Protein AF-A0A975NAV1-F1 (afdb_monomer_lite)

Sequence (144 aa):
MAALLKPILEAWLHRDETKAAKAAGSLTFWRSGMLKQLEAIANDTATAKTMTELRKNFEETQSSVNETMIRLNELRSKLAGSKVARQIDLILNDFHYGKSMIRSEIEMILEFGPNECDRARHVCNNIKTLNSELERLHRMVYEK

Structure (mmCIF, N/CA/C/O backbone):
data_AF-A0A975NAV1-F1
#
_entry.id   AF-A0A975NAV1-F1
#
loop_
_atom_site.group_PDB
_atom_site.id
_atom_site.type_symbol
_atom_site.label_atom_id
_atom_site.label_alt_id
_atom_site.label_comp_id
_atom_site.label_asym_id
_atom_site.label_entity_id
_atom_site.label_seq_id
_atom_site.pdbx_PDB_ins_code
_atom_site.Cartn_x
_atom_site.Cartn_y
_atom_site.Cartn_z
_atom_site.occupancy
_atom_site.B_iso_or_equiv
_atom_site.auth_seq_id
_atom_site.auth_comp_id
_atom_site.auth_asym_id
_atom_site.auth_atom_id
_atom_site.pdbx_PDB_model_num
ATOM 1 N N . MET A 1 1 ? -28.930 10.264 34.822 1.00 32.28 1 MET A N 1
ATOM 2 C CA . MET A 1 1 ? -27.452 10.176 34.729 1.00 32.28 1 MET A CA 1
ATOM 3 C C . MET A 1 1 ? -26.928 9.455 33.476 1.00 32.28 1 MET A C 1
ATOM 5 O O . MET A 1 1 ? -25.761 9.630 33.168 1.00 32.28 1 MET A O 1
ATOM 9 N N . ALA A 1 2 ? -27.741 8.728 32.693 1.00 36.59 2 ALA A N 1
ATOM 10 C CA . ALA A 1 2 ? -27.266 8.001 31.499 1.00 36.59 2 ALA A CA 1
ATOM 11 C C . ALA A 1 2 ? -27.190 8.823 30.184 1.00 36.59 2 ALA A C 1
ATOM 13 O O . ALA A 1 2 ? -26.528 8.403 29.241 1.00 36.59 2 ALA A O 1
ATOM 14 N N . ALA A 1 3 ? -27.834 9.995 30.104 1.00 35.16 3 ALA A N 1
ATOM 15 C CA . ALA A 1 3 ? -27.966 10.754 28.849 1.00 35.16 3 ALA A CA 1
ATOM 16 C C . ALA A 1 3 ? -26.732 11.600 28.465 1.00 35.16 3 ALA A C 1
ATOM 18 O O . ALA A 1 3 ? -26.533 11.883 27.290 1.00 35.16 3 ALA A O 1
ATOM 19 N N . LEU A 1 4 ? -25.882 11.969 29.430 1.00 31.17 4 LEU A N 1
ATOM 20 C CA . LEU A 1 4 ? -24.661 12.755 29.184 1.00 31.17 4 LEU A CA 1
ATOM 21 C C . LEU A 1 4 ? -23.430 11.885 28.897 1.00 31.17 4 LEU A C 1
ATOM 23 O O . LEU A 1 4 ? -22.487 12.351 28.269 1.00 31.17 4 LEU A O 1
ATOM 27 N N . LEU A 1 5 ? -23.438 10.613 29.312 1.00 29.31 5 LEU A N 1
ATOM 28 C CA . LEU A 1 5 ? -22.302 9.710 29.110 1.00 29.31 5 LEU A CA 1
ATOM 29 C C . LEU A 1 5 ? -22.196 9.212 27.666 1.00 29.31 5 LEU A C 1
ATOM 31 O O . LEU A 1 5 ? -21.091 9.025 27.172 1.00 29.31 5 LEU A O 1
ATOM 35 N N . LYS A 1 6 ? -23.329 8.999 26.987 1.00 35.69 6 LYS A N 1
ATOM 36 C CA . LYS A 1 6 ? -23.369 8.379 25.656 1.00 35.69 6 LYS A CA 1
ATOM 37 C C . LYS A 1 6 ? -22.738 9.253 24.558 1.00 35.69 6 LYS A C 1
ATOM 39 O O . LYS A 1 6 ? -21.882 8.731 23.855 1.00 35.69 6 LYS A O 1
ATOM 44 N N . PRO A 1 7 ? -23.023 10.568 24.466 1.00 35.75 7 PRO A N 1
ATOM 45 C CA . PRO A 1 7 ? -22.371 11.442 23.489 1.00 35.75 7 PRO A CA 1
ATOM 46 C C . PRO A 1 7 ? -20.888 11.659 23.801 1.00 35.75 7 PRO A C 1
ATOM 48 O O . PRO A 1 7 ? -20.088 11.802 22.887 1.00 35.75 7 PRO A O 1
ATOM 51 N N . ILE A 1 8 ? -20.503 11.653 25.084 1.00 32.88 8 ILE A N 1
ATOM 52 C CA . ILE A 1 8 ? -19.102 11.776 25.508 1.00 32.88 8 ILE A CA 1
ATOM 53 C C . ILE A 1 8 ? -18.326 10.499 25.156 1.00 32.88 8 ILE A C 1
ATOM 55 O O . ILE A 1 8 ? -17.228 10.604 24.624 1.00 32.88 8 ILE A O 1
ATOM 59 N N . LEU A 1 9 ? -18.905 9.312 25.373 1.00 35.41 9 LEU A N 1
ATOM 60 C CA . LEU A 1 9 ? -18.344 8.018 24.964 1.00 35.41 9 LEU A CA 1
ATOM 61 C C . LEU A 1 9 ? -18.304 7.851 23.441 1.00 35.41 9 LEU A C 1
ATOM 63 O O . LEU A 1 9 ? -17.290 7.401 22.926 1.00 35.41 9 LEU A O 1
ATOM 67 N N . GLU A 1 10 ? -19.349 8.246 22.711 1.00 39.81 10 GLU A N 1
ATOM 68 C CA . GLU A 1 10 ? -19.380 8.227 21.240 1.00 39.81 10 GLU A CA 1
ATOM 69 C C . GLU A 1 10 ? -18.382 9.232 20.640 1.00 39.81 10 GLU A C 1
ATOM 71 O O . GLU A 1 10 ? -17.664 8.899 19.699 1.00 39.81 10 GLU A O 1
ATOM 76 N N . ALA A 1 11 ? -18.240 10.421 21.235 1.00 36.66 11 ALA A N 1
ATOM 77 C CA . ALA A 1 11 ? -17.207 11.389 20.868 1.00 36.66 11 ALA A CA 1
ATOM 78 C C . ALA A 1 11 ? -15.786 10.920 21.228 1.00 36.66 11 ALA A C 1
ATOM 80 O O . ALA A 1 11 ? -14.829 11.377 20.606 1.00 36.66 11 ALA A O 1
ATOM 81 N N . TRP A 1 12 ? -15.631 10.020 22.207 1.00 35.38 12 TRP A N 1
ATOM 82 C CA . TRP A 1 12 ? -14.355 9.383 22.557 1.00 35.38 12 TRP A CA 1
ATOM 83 C C . TRP A 1 12 ? -14.025 8.205 21.626 1.00 35.38 12 TRP A C 1
ATOM 85 O O . TRP A 1 12 ? -12.887 8.085 21.182 1.00 35.38 12 TRP A O 1
ATOM 95 N N . LEU A 1 13 ? -15.028 7.400 21.257 1.00 41.91 13 LEU A N 1
ATOM 96 C CA . LEU A 1 13 ? -14.943 6.285 20.304 1.00 41.91 13 LEU A CA 1
ATOM 97 C C . LEU A 1 13 ? -14.596 6.754 18.883 1.00 41.91 13 LEU A C 1
ATOM 99 O O . LEU A 1 13 ? -13.755 6.149 18.229 1.00 41.91 13 LEU A O 1
ATOM 103 N N . HIS A 1 14 ? -15.163 7.872 18.428 1.00 46.69 14 HIS A N 1
ATOM 104 C CA . HIS A 1 14 ? -14.947 8.387 17.069 1.00 46.69 14 HIS A CA 1
ATOM 105 C C . HIS A 1 14 ? -13.785 9.385 16.937 1.00 46.69 14 HIS A C 1
ATOM 107 O O . HIS A 1 14 ? -13.447 9.808 15.827 1.00 46.69 14 HIS A O 1
ATOM 113 N N . ARG A 1 15 ? -13.129 9.759 18.047 1.00 42.41 15 ARG A N 1
ATOM 114 C CA . ARG A 1 15 ? -12.114 10.829 18.046 1.00 42.41 15 ARG A CA 1
ATOM 115 C C . ARG A 1 15 ? -10.823 10.469 17.310 1.00 42.41 15 ARG A C 1
ATOM 117 O O . ARG A 1 15 ? -10.155 11.371 16.807 1.00 42.41 15 ARG A O 1
ATOM 124 N N . ASP A 1 16 ? -10.489 9.180 17.240 1.00 53.81 16 ASP A N 1
ATOM 125 C CA . ASP A 1 16 ? -9.243 8.685 16.636 1.00 53.81 16 ASP A CA 1
ATOM 126 C C . ASP A 1 16 ? -9.470 7.785 15.410 1.00 53.81 16 ASP A C 1
ATOM 128 O O . ASP A 1 16 ? -8.551 7.596 14.618 1.00 53.81 16 ASP A O 1
ATOM 132 N N . GLU A 1 17 ? -10.693 7.311 15.167 1.00 47.06 17 GLU A N 1
ATOM 133 C CA . GLU A 1 17 ? -11.029 6.510 13.981 1.00 47.06 17 GLU A CA 1
ATOM 134 C C . GLU A 1 17 ? -10.933 7.341 12.695 1.00 47.06 17 GLU A C 1
ATOM 136 O O . GLU A 1 17 ? -10.354 6.904 11.704 1.00 47.06 17 GLU A O 1
ATOM 141 N N . THR A 1 18 ? -11.390 8.597 12.739 1.00 53.12 18 THR A N 1
ATOM 142 C CA . THR A 1 18 ? -11.233 9.552 11.628 1.00 53.12 18 THR A CA 1
ATOM 143 C C . THR A 1 18 ? -9.751 9.809 11.316 1.00 53.12 18 THR A C 1
ATOM 145 O O . THR A 1 18 ? -9.354 9.955 10.160 1.00 53.12 18 THR A O 1
ATOM 148 N N . LYS A 1 19 ? -8.895 9.863 12.345 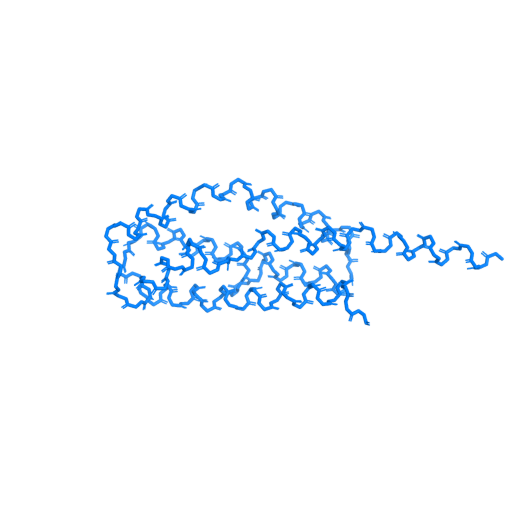1.00 53.81 19 LYS A N 1
ATOM 149 C CA . LYS A 1 19 ? -7.444 9.991 12.152 1.00 53.81 19 LYS A CA 1
ATOM 150 C C . LYS A 1 19 ? -6.832 8.697 11.630 1.00 53.81 19 LYS A C 1
ATOM 152 O O . LYS A 1 19 ? -5.970 8.777 10.763 1.00 53.81 19 LYS A O 1
ATOM 157 N N . ALA A 1 20 ? -7.295 7.539 12.100 1.00 45.81 20 ALA A N 1
ATOM 158 C CA . ALA A 1 20 ? -6.887 6.234 11.594 1.00 45.81 20 ALA A CA 1
ATOM 159 C C . ALA A 1 20 ? -7.216 6.090 10.109 1.00 45.81 20 ALA A C 1
ATOM 161 O O . ALA A 1 20 ? -6.355 5.685 9.344 1.00 45.81 20 ALA A O 1
ATOM 162 N N . ALA A 1 21 ? -8.406 6.506 9.676 1.00 52.59 21 ALA A N 1
ATOM 163 C CA . ALA A 1 21 ? -8.790 6.459 8.273 1.00 52.59 21 ALA A CA 1
ATOM 164 C C . ALA A 1 21 ? -8.012 7.471 7.409 1.00 52.59 21 ALA A C 1
ATOM 166 O O . ALA A 1 21 ? -7.571 7.117 6.319 1.00 52.59 21 ALA A O 1
ATOM 167 N N . LYS A 1 22 ? -7.743 8.692 7.903 1.00 57.22 22 LYS A N 1
ATOM 168 C CA . LYS A 1 22 ? -6.849 9.646 7.210 1.00 57.22 22 LYS A CA 1
ATOM 169 C C . LYS A 1 22 ? -5.405 9.137 7.105 1.00 57.22 22 LYS A C 1
ATOM 171 O O . LYS A 1 22 ? -4.792 9.290 6.056 1.00 57.22 22 LYS A O 1
ATOM 176 N N . ALA A 1 23 ? -4.873 8.529 8.166 1.00 53.03 23 ALA A N 1
ATOM 177 C CA . ALA A 1 23 ? -3.539 7.926 8.174 1.00 53.03 23 ALA A CA 1
ATOM 178 C C . ALA A 1 23 ? -3.480 6.667 7.294 1.00 53.03 23 ALA A C 1
ATOM 180 O O . ALA A 1 23 ? -2.517 6.439 6.578 1.00 53.03 23 ALA A O 1
ATOM 181 N N . ALA A 1 24 ? -4.535 5.863 7.265 1.00 48.97 24 ALA A N 1
ATOM 182 C CA . ALA A 1 24 ? -4.640 4.744 6.341 1.00 48.97 24 ALA A CA 1
ATOM 183 C C . ALA A 1 24 ? -4.706 5.240 4.882 1.00 48.97 24 ALA A C 1
ATOM 185 O O . ALA A 1 24 ? -4.048 4.679 4.011 1.00 48.97 24 ALA A O 1
ATOM 186 N N . GLY A 1 25 ? -5.388 6.360 4.621 1.00 50.22 25 GLY A N 1
ATOM 187 C CA . GLY A 1 25 ? -5.387 7.039 3.322 1.00 50.22 25 GLY A CA 1
ATOM 188 C C . GLY A 1 25 ? -4.010 7.546 2.860 1.00 50.22 25 GLY A C 1
ATOM 189 O O . GLY A 1 25 ? -3.777 7.680 1.662 1.00 50.22 25 GLY A O 1
ATOM 190 N N . SER A 1 26 ? -3.056 7.790 3.768 1.00 56.25 26 SER A N 1
ATOM 191 C CA . SER A 1 26 ? -1.664 8.067 3.376 1.00 56.25 26 SER A CA 1
ATOM 192 C C . SER A 1 26 ? -0.852 6.800 3.082 1.00 56.25 26 SER A C 1
ATOM 194 O O . SER A 1 26 ? 0.244 6.896 2.532 1.00 56.25 26 SER A O 1
ATOM 196 N N . LEU A 1 27 ? -1.384 5.608 3.381 1.00 55.78 27 LEU A N 1
ATOM 197 C CA . LEU A 1 27 ? -0.813 4.332 2.942 1.00 55.78 27 LEU A CA 1
ATOM 198 C C . LEU A 1 27 ? -1.279 3.905 1.548 1.00 55.78 27 LEU A C 1
ATOM 200 O O . LEU A 1 27 ? -0.683 2.977 0.991 1.00 55.78 27 LEU A O 1
ATOM 204 N N . THR A 1 28 ? -2.300 4.544 0.978 1.00 57.81 28 THR A N 1
ATOM 205 C CA . THR A 1 28 ? -2.816 4.196 -0.348 1.00 57.81 28 THR A CA 1
ATOM 206 C C . THR A 1 28 ? -1.719 4.375 -1.393 1.00 57.81 28 THR A C 1
ATOM 208 O O . THR A 1 28 ? -1.063 5.417 -1.467 1.00 57.81 28 THR A O 1
ATOM 211 N N . PHE A 1 29 ? -1.499 3.353 -2.218 1.00 53.03 29 PHE A N 1
ATOM 212 C CA . PHE A 1 29 ? -0.667 3.517 -3.405 1.00 53.03 29 PHE A CA 1
ATOM 213 C C . PHE A 1 29 ? -1.552 4.138 -4.484 1.00 53.03 29 PHE A C 1
ATOM 215 O O . PHE A 1 29 ? -2.374 3.459 -5.104 1.00 53.03 29 PHE A O 1
ATOM 222 N N . TRP A 1 30 ? -1.438 5.455 -4.649 1.00 50.34 30 TRP A N 1
ATOM 223 C CA . TRP A 1 30 ? -2.151 6.183 -5.691 1.00 50.34 30 TRP A CA 1
ATOM 224 C C . TRP A 1 30 ? -1.715 5.697 -7.078 1.00 50.34 30 TRP A C 1
ATOM 226 O O . TRP A 1 30 ? -0.587 5.252 -7.282 1.00 50.34 30 TRP A O 1
ATOM 236 N N . ARG A 1 31 ? -2.612 5.831 -8.061 1.00 43.28 31 ARG A N 1
ATOM 237 C CA . ARG A 1 31 ? -2.360 5.520 -9.482 1.00 43.28 31 ARG A CA 1
ATOM 238 C C . ARG A 1 31 ? -1.212 6.336 -10.109 1.00 43.28 31 ARG A C 1
ATOM 240 O O . ARG A 1 31 ? -0.842 6.088 -11.252 1.00 43.28 31 ARG A O 1
ATOM 247 N N . SER A 1 32 ? -0.661 7.313 -9.388 1.00 48.31 32 SER A N 1
ATOM 248 C CA . SER A 1 32 ? 0.492 8.126 -9.774 1.00 48.31 32 SER A CA 1
ATOM 249 C C . SER A 1 32 ? 1.768 7.681 -9.047 1.00 48.31 32 SER A C 1
ATOM 251 O O . SER A 1 32 ? 1.747 7.284 -7.884 1.00 48.31 32 SER A O 1
ATOM 253 N N . GLY A 1 33 ? 2.908 7.755 -9.739 1.00 70.44 33 GLY A N 1
ATOM 254 C CA . GLY A 1 33 ? 4.204 7.340 -9.197 1.00 70.44 33 GLY A CA 1
ATOM 255 C C . GLY A 1 33 ? 4.372 5.821 -9.237 1.00 70.44 33 GLY A C 1
ATOM 256 O O . GLY A 1 33 ? 4.209 5.226 -10.301 1.00 70.44 33 GLY A O 1
ATOM 257 N N . MET A 1 34 ? 4.673 5.204 -8.088 1.00 79.88 34 MET A N 1
ATOM 258 C CA . MET A 1 34 ? 5.186 3.826 -7.992 1.00 79.88 34 MET A CA 1
ATOM 259 C C . MET A 1 34 ? 4.316 2.768 -8.674 1.00 79.88 34 MET A C 1
ATOM 261 O O . MET A 1 34 ? 4.862 1.905 -9.354 1.00 79.88 34 MET A O 1
ATOM 265 N N . LEU A 1 35 ? 2.982 2.831 -8.545 1.00 83.00 35 LEU A N 1
ATOM 266 C CA . LEU A 1 35 ? 2.098 1.839 -9.174 1.00 83.00 35 LEU A CA 1
ATOM 267 C C . LEU A 1 35 ? 2.250 1.840 -10.700 1.00 83.00 35 LEU A C 1
ATOM 269 O O . LEU A 1 35 ? 2.336 0.778 -11.300 1.00 83.00 35 LEU A O 1
ATOM 273 N N . LYS A 1 36 ? 2.386 3.018 -11.321 1.00 84.94 36 LYS A N 1
ATOM 274 C CA . LYS A 1 36 ? 2.616 3.133 -12.766 1.00 84.94 36 LYS A CA 1
ATOM 275 C C . LYS A 1 36 ? 3.948 2.500 -13.176 1.00 84.94 36 LYS A C 1
ATOM 277 O O . LYS A 1 36 ? 4.021 1.846 -14.213 1.00 84.94 36 LYS A O 1
ATOM 282 N N . GLN A 1 37 ? 5.009 2.704 -12.390 1.00 90.19 37 GLN A N 1
ATOM 283 C CA . GLN A 1 37 ? 6.299 2.079 -12.687 1.00 90.19 37 GLN A CA 1
ATOM 284 C C . GLN A 1 37 ? 6.249 0.557 -12.500 1.00 90.19 37 GLN A C 1
ATOM 286 O O . GLN A 1 37 ? 6.765 -0.168 -13.345 1.00 90.19 37 GLN A O 1
ATOM 291 N N . LEU A 1 38 ? 5.570 0.069 -11.460 1.00 89.88 38 LEU A N 1
ATOM 292 C CA . LEU A 1 38 ? 5.357 -1.362 -11.227 1.00 89.88 38 LEU A CA 1
ATOM 293 C C . LEU A 1 38 ? 4.508 -2.004 -12.331 1.00 89.88 38 LEU A C 1
ATOM 295 O O . LEU A 1 38 ? 4.831 -3.094 -12.785 1.00 89.88 38 LEU A O 1
ATOM 299 N N . GLU A 1 39 ? 3.475 -1.321 -12.828 1.00 91.12 39 GLU A N 1
ATOM 300 C CA . GLU A 1 39 ? 2.689 -1.772 -13.982 1.00 91.12 39 GLU A CA 1
ATOM 301 C C . GLU A 1 39 ? 3.538 -1.833 -15.258 1.00 91.12 39 GLU A C 1
ATOM 303 O O . GLU A 1 39 ? 3.395 -2.769 -16.039 1.00 91.12 39 GLU A O 1
ATOM 308 N N . ALA A 1 40 ? 4.452 -0.882 -15.474 1.00 92.69 40 ALA A N 1
ATOM 309 C CA . ALA A 1 40 ? 5.369 -0.936 -16.612 1.00 92.69 40 ALA A CA 1
ATOM 310 C C . ALA A 1 40 ? 6.320 -2.145 -16.528 1.00 92.69 40 ALA A C 1
ATOM 312 O O . ALA A 1 40 ? 6.529 -2.815 -17.538 1.00 92.69 40 ALA A O 1
ATOM 313 N N . ILE A 1 41 ? 6.837 -2.460 -15.333 1.00 94.00 41 ILE A N 1
ATOM 314 C CA . ILE A 1 41 ? 7.657 -3.660 -15.082 1.00 94.00 41 ILE A CA 1
ATOM 315 C C . ILE A 1 41 ? 6.823 -4.929 -15.290 1.00 94.00 41 ILE A C 1
ATOM 317 O O . ILE A 1 41 ? 7.228 -5.816 -16.026 1.00 94.00 41 ILE A O 1
ATOM 321 N N . ALA A 1 42 ? 5.613 -4.996 -14.733 1.00 94.88 42 ALA A N 1
ATOM 322 C CA . ALA A 1 42 ? 4.727 -6.155 -14.860 1.00 94.88 42 ALA A CA 1
ATOM 323 C C . ALA A 1 42 ? 4.315 -6.475 -16.311 1.00 94.88 42 ALA A C 1
ATOM 325 O O . ALA A 1 42 ? 3.928 -7.609 -16.610 1.00 94.88 42 ALA A O 1
ATOM 326 N N . ASN A 1 43 ? 4.364 -5.474 -17.192 1.00 94.81 43 ASN A N 1
ATOM 327 C CA . ASN A 1 43 ? 4.035 -5.584 -18.612 1.00 94.81 43 ASN A CA 1
ATOM 328 C C . ASN A 1 43 ? 5.275 -5.698 -19.515 1.00 94.81 43 ASN A C 1
ATOM 330 O O . ASN A 1 43 ? 5.119 -5.596 -20.727 1.00 94.81 43 ASN A O 1
ATOM 334 N N . ASP A 1 44 ? 6.478 -5.857 -18.952 1.00 94.94 44 ASP A N 1
ATOM 335 C CA . ASP A 1 44 ? 7.743 -5.925 -19.704 1.00 94.94 44 ASP A CA 1
ATOM 336 C C . ASP A 1 44 ? 7.978 -4.704 -20.623 1.00 94.94 44 ASP A C 1
ATOM 338 O O . ASP A 1 44 ? 8.533 -4.770 -21.715 1.00 94.94 44 ASP A O 1
ATOM 342 N N . THR A 1 45 ? 7.508 -3.535 -20.179 1.00 94.88 45 THR A N 1
ATOM 343 C CA . THR A 1 45 ? 7.667 -2.243 -20.879 1.00 94.88 45 THR A CA 1
ATOM 344 C C . THR A 1 45 ? 8.515 -1.259 -20.072 1.00 94.88 45 THR A C 1
ATOM 346 O O . THR A 1 45 ? 8.559 -0.058 -20.357 1.00 94.88 45 THR A O 1
ATOM 349 N N . ALA A 1 46 ? 9.179 -1.751 -19.024 1.00 92.19 46 ALA A N 1
ATOM 350 C CA . ALA A 1 46 ? 10.024 -0.941 -18.169 1.00 92.19 46 ALA A CA 1
ATOM 351 C C . ALA A 1 46 ? 11.280 -0.473 -18.909 1.00 92.19 46 ALA A C 1
ATOM 353 O O . ALA A 1 46 ? 11.962 -1.222 -19.598 1.00 92.19 46 ALA A O 1
ATOM 354 N N . THR A 1 47 ? 11.612 0.797 -18.713 1.00 93.75 47 THR A N 1
ATOM 355 C CA . THR A 1 47 ? 12.855 1.400 -19.201 1.00 93.75 47 THR A CA 1
ATOM 356 C C . THR A 1 47 ? 13.803 1.632 -18.027 1.00 93.75 47 THR A C 1
ATOM 358 O O . THR A 1 47 ? 13.388 1.601 -16.867 1.00 93.75 47 THR A O 1
ATOM 361 N N . ALA A 1 48 ? 15.067 1.969 -18.299 1.00 92.69 48 ALA A N 1
ATOM 362 C CA . ALA A 1 48 ? 15.988 2.414 -17.248 1.00 92.69 48 ALA A CA 1
ATOM 363 C C . ALA A 1 48 ? 15.399 3.576 -16.421 1.00 92.69 48 ALA A C 1
ATOM 365 O O . ALA A 1 48 ? 15.479 3.580 -15.194 1.00 92.69 48 ALA A O 1
ATOM 366 N N . LYS A 1 49 ? 14.703 4.509 -17.088 1.00 93.00 49 LYS A N 1
ATOM 367 C CA . LYS A 1 49 ? 13.992 5.614 -16.436 1.00 93.00 49 LYS A CA 1
ATOM 368 C C . LYS A 1 49 ? 12.888 5.119 -15.497 1.00 93.00 49 LYS A C 1
ATOM 370 O O . LYS A 1 49 ? 12.741 5.675 -14.414 1.00 93.00 49 LYS A O 1
ATOM 375 N N . THR A 1 50 ? 12.155 4.068 -15.871 1.00 92.31 50 THR A N 1
ATOM 376 C CA . THR A 1 50 ? 11.138 3.442 -15.009 1.00 92.31 50 THR A CA 1
ATOM 377 C C . THR A 1 50 ? 11.747 3.001 -13.679 1.00 92.31 50 THR A C 1
ATOM 379 O O . THR A 1 50 ? 11.197 3.311 -12.626 1.00 92.31 50 THR A O 1
ATOM 382 N N . MET A 1 51 ? 12.907 2.342 -13.709 1.00 93.75 51 MET A N 1
ATOM 383 C CA . MET A 1 51 ? 13.584 1.887 -12.490 1.00 93.75 51 MET A CA 1
ATOM 384 C C . MET A 1 51 ? 14.114 3.052 -11.650 1.00 93.75 51 MET A C 1
ATOM 386 O O . MET A 1 51 ? 13.958 3.047 -10.430 1.00 93.75 51 MET A O 1
ATOM 390 N N . THR A 1 52 ? 14.690 4.077 -12.286 1.00 93.88 52 THR A N 1
ATOM 391 C CA . THR A 1 52 ? 15.146 5.288 -11.587 1.00 93.88 52 THR A CA 1
ATOM 392 C C . THR A 1 52 ? 13.992 6.007 -10.888 1.00 93.88 52 THR A C 1
ATOM 394 O O . THR A 1 52 ? 14.120 6.394 -9.729 1.00 93.88 52 THR A O 1
ATOM 397 N N . GLU A 1 53 ? 12.853 6.169 -11.563 1.00 90.12 53 GLU A N 1
ATOM 398 C CA . GLU A 1 53 ? 11.668 6.801 -10.979 1.00 90.12 53 GLU A CA 1
ATOM 399 C C . GLU A 1 53 ? 11.052 5.955 -9.863 1.00 90.12 53 GLU A C 1
ATOM 401 O O . GLU A 1 53 ? 10.657 6.511 -8.838 1.00 90.12 53 GLU A O 1
ATOM 406 N N . LEU A 1 54 ? 10.990 4.627 -10.028 1.00 90.25 54 LEU A N 1
ATOM 407 C CA . LEU A 1 54 ? 10.503 3.726 -8.984 1.00 90.25 54 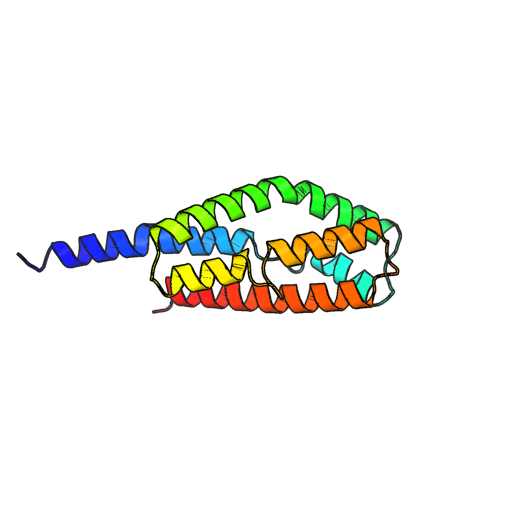LEU A CA 1
ATOM 408 C C . LEU A 1 54 ? 11.365 3.840 -7.725 1.00 90.25 54 LEU A C 1
ATOM 410 O O . LEU A 1 54 ? 10.821 4.029 -6.640 1.00 90.25 54 LEU A O 1
ATOM 414 N N . ARG A 1 55 ? 12.696 3.791 -7.879 1.00 93.75 55 ARG A N 1
ATOM 415 C CA . ARG A 1 55 ? 13.654 3.931 -6.775 1.00 93.75 55 ARG A CA 1
ATOM 416 C C . ARG A 1 55 ? 13.479 5.262 -6.058 1.00 93.75 55 ARG A C 1
ATOM 418 O O . ARG A 1 55 ? 13.266 5.282 -4.851 1.00 93.75 55 ARG A O 1
ATOM 425 N N . LYS A 1 56 ? 13.482 6.356 -6.821 1.00 89.69 56 LYS A N 1
ATOM 426 C CA . LYS A 1 56 ? 13.290 7.706 -6.290 1.00 89.69 56 LYS A CA 1
ATOM 427 C C . LYS A 1 56 ? 11.995 7.808 -5.482 1.00 89.69 56 LYS A C 1
ATOM 429 O O . LYS A 1 56 ? 12.026 8.218 -4.329 1.00 89.69 56 LYS A O 1
ATOM 434 N N . ASN A 1 57 ? 10.867 7.382 -6.051 1.00 82.75 57 ASN A N 1
ATOM 435 C CA . ASN A 1 57 ? 9.573 7.447 -5.370 1.00 82.75 57 ASN A CA 1
ATOM 436 C C . ASN A 1 57 ? 9.528 6.551 -4.118 1.00 82.75 57 ASN A C 1
ATOM 438 O O . ASN A 1 57 ? 8.901 6.906 -3.118 1.00 82.75 57 ASN A O 1
ATOM 442 N N . PHE A 1 58 ? 10.172 5.384 -4.160 1.00 87.75 58 PHE A N 1
ATOM 443 C CA . PHE A 1 58 ? 10.240 4.466 -3.025 1.00 87.75 58 PHE A CA 1
ATOM 444 C C . PHE A 1 58 ? 11.019 5.065 -1.847 1.00 87.75 58 PHE A C 1
ATOM 446 O O . PHE A 1 58 ? 10.542 4.999 -0.709 1.00 87.75 58 PHE A O 1
ATOM 453 N N . GLU A 1 59 ? 12.165 5.685 -2.135 1.00 87.62 59 GLU A N 1
ATOM 454 C CA . GLU A 1 59 ? 13.041 6.348 -1.165 1.00 87.62 59 GLU A CA 1
ATOM 455 C C . GLU A 1 59 ? 12.398 7.629 -0.607 1.00 87.62 59 GLU A C 1
ATOM 457 O O . GLU A 1 59 ? 12.294 7.787 0.610 1.00 87.62 59 GLU A O 1
ATOM 462 N N . GLU A 1 60 ? 11.867 8.503 -1.471 1.00 84.19 60 GLU A N 1
ATOM 463 C CA . GLU A 1 60 ? 11.218 9.764 -1.069 1.00 84.19 60 GLU A CA 1
ATOM 464 C C . GLU A 1 60 ? 9.995 9.540 -0.166 1.00 84.19 60 GLU A C 1
ATOM 466 O O . GLU A 1 60 ? 9.696 10.356 0.707 1.00 84.19 60 GLU A O 1
ATOM 471 N N . THR A 1 61 ? 9.289 8.419 -0.339 1.00 76.50 61 THR A N 1
ATOM 472 C CA . THR A 1 61 ? 8.110 8.082 0.476 1.00 76.50 61 THR A CA 1
ATOM 473 C C . THR A 1 61 ? 8.434 7.248 1.715 1.00 76.50 61 THR A C 1
ATOM 475 O O . THR A 1 61 ? 7.544 7.015 2.533 1.00 76.50 61 THR A O 1
ATOM 478 N N . GLN A 1 62 ? 9.679 6.798 1.903 1.00 80.94 62 GLN A N 1
ATOM 479 C CA . GLN A 1 62 ? 10.039 5.890 2.997 1.00 80.94 62 GLN A CA 1
ATOM 480 C C . GLN A 1 62 ? 9.734 6.496 4.374 1.00 80.94 62 GLN A C 1
ATOM 482 O O . GLN A 1 62 ? 9.067 5.859 5.188 1.00 80.94 62 GLN A O 1
ATOM 487 N N . SER A 1 63 ? 10.184 7.730 4.631 1.00 76.38 63 SER A N 1
ATOM 488 C CA . SER A 1 63 ? 10.017 8.376 5.943 1.00 76.38 63 SER A CA 1
ATOM 489 C C . SER A 1 63 ? 8.542 8.587 6.287 1.00 76.38 63 SER A C 1
ATOM 491 O O . SER A 1 63 ? 8.087 8.204 7.363 1.00 76.38 63 SER A O 1
ATOM 493 N N . SER A 1 64 ? 7.764 9.131 5.348 1.00 71.00 64 SER A N 1
ATOM 494 C CA . SER A 1 64 ? 6.342 9.416 5.564 1.00 71.00 64 SER A CA 1
ATOM 495 C C . SER A 1 64 ? 5.505 8.143 5.720 1.00 71.00 64 SER A C 1
ATOM 497 O O . SER A 1 64 ? 4.585 8.102 6.544 1.00 71.00 64 SER A O 1
ATOM 499 N N . VAL A 1 65 ? 5.836 7.075 4.985 1.00 75.12 65 VAL A N 1
ATOM 500 C CA . VAL A 1 65 ? 5.190 5.767 5.150 1.00 75.12 65 VAL A CA 1
ATOM 501 C C . VAL A 1 65 ? 5.543 5.153 6.503 1.00 75.12 65 VAL A C 1
ATOM 503 O O . VAL A 1 65 ? 4.636 4.686 7.189 1.00 75.12 65 VAL A O 1
ATOM 506 N N . ASN A 1 66 ? 6.807 5.208 6.929 1.00 78.62 66 ASN A N 1
ATOM 507 C CA . ASN A 1 66 ? 7.229 4.701 8.238 1.00 78.62 66 ASN A CA 1
ATOM 508 C C . ASN A 1 66 ? 6.493 5.414 9.382 1.00 78.62 66 ASN A C 1
ATOM 510 O O . ASN A 1 66 ? 5.919 4.756 10.248 1.00 78.62 66 ASN A O 1
ATOM 514 N N . GLU A 1 67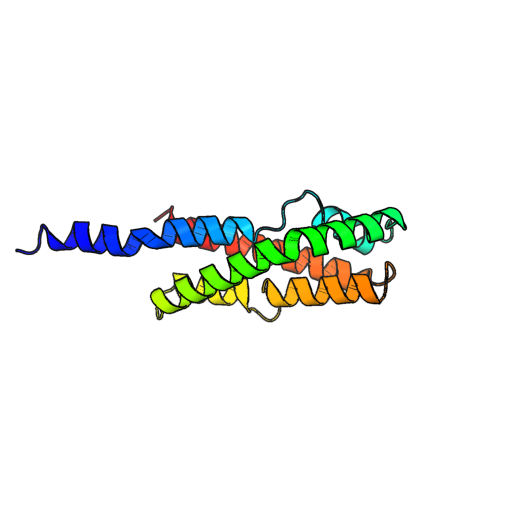 ? 6.435 6.749 9.357 1.00 73.94 67 GLU A N 1
ATOM 515 C CA . GLU A 1 67 ? 5.673 7.528 10.341 1.00 73.94 67 GLU A CA 1
ATOM 516 C C . GLU A 1 67 ? 4.191 7.139 10.359 1.00 73.94 67 GLU A C 1
ATOM 518 O O . GLU A 1 67 ? 3.584 6.998 11.423 1.00 73.94 67 GLU A O 1
ATOM 523 N N . THR A 1 68 ? 3.601 6.936 9.180 1.00 72.38 68 THR A N 1
ATOM 524 C 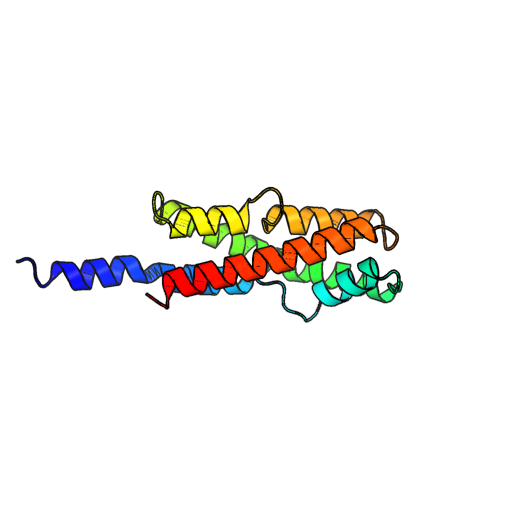CA . THR A 1 68 ? 2.206 6.508 9.057 1.00 72.38 68 THR A CA 1
ATOM 525 C C . THR A 1 68 ? 1.991 5.117 9.660 1.00 72.38 68 THR A C 1
ATOM 527 O O . THR A 1 68 ? 1.035 4.916 10.411 1.00 72.38 68 THR A O 1
ATOM 530 N N . MET A 1 69 ? 2.885 4.163 9.381 1.00 77.12 69 MET A N 1
ATOM 531 C CA . MET A 1 69 ? 2.829 2.807 9.937 1.00 77.12 69 MET A CA 1
ATOM 532 C C . MET A 1 69 ? 2.968 2.811 11.465 1.00 77.12 69 MET A C 1
ATOM 534 O O . MET A 1 69 ? 2.234 2.091 12.141 1.00 77.12 69 MET A O 1
ATOM 538 N N . ILE A 1 70 ? 3.845 3.653 12.025 1.00 81.25 70 ILE A N 1
ATOM 539 C CA . ILE A 1 70 ? 3.984 3.834 13.480 1.00 81.25 70 ILE A CA 1
ATOM 540 C C . ILE A 1 70 ? 2.668 4.342 14.079 1.00 81.25 70 ILE A C 1
ATOM 542 O O . ILE A 1 70 ? 2.120 3.712 14.983 1.00 81.25 70 ILE A O 1
ATOM 546 N N . ARG A 1 71 ? 2.100 5.423 13.529 1.00 75.56 71 ARG A N 1
ATOM 547 C CA . ARG A 1 71 ? 0.834 5.999 14.021 1.00 75.56 71 ARG A CA 1
ATOM 548 C C . ARG A 1 71 ? -0.328 5.009 13.940 1.00 75.56 71 ARG A C 1
ATOM 550 O O . ARG A 1 71 ? -1.148 4.946 14.854 1.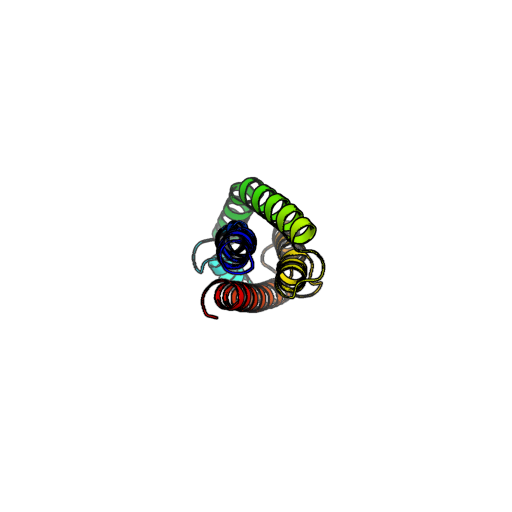00 75.56 71 ARG A O 1
ATOM 557 N N . LEU A 1 72 ? -0.415 4.222 12.868 1.00 75.00 72 LEU A N 1
ATOM 558 C CA . LEU A 1 72 ? -1.446 3.191 12.738 1.00 75.00 72 LEU A CA 1
ATOM 559 C C . LEU A 1 72 ? -1.248 2.048 13.735 1.00 75.00 72 LEU A C 1
ATOM 561 O O . LEU A 1 72 ? -2.235 1.578 14.292 1.00 75.00 72 LEU A O 1
ATOM 565 N N . ASN A 1 73 ? -0.011 1.648 14.035 1.00 79.44 73 ASN A N 1
ATOM 566 C CA . ASN A 1 73 ? 0.272 0.675 15.093 1.00 79.44 73 ASN A CA 1
ATOM 567 C C . ASN A 1 73 ? -0.120 1.194 16.488 1.00 79.44 73 ASN A C 1
ATOM 569 O O . ASN A 1 73 ? -0.692 0.452 17.295 1.00 79.44 73 ASN A O 1
ATOM 573 N N . GLU A 1 74 ? 0.129 2.471 16.778 1.00 80.25 74 GLU A N 1
ATOM 574 C CA . GLU A 1 74 ? -0.322 3.109 18.021 1.00 80.25 74 GLU A CA 1
ATOM 575 C C . GLU A 1 74 ? -1.853 3.114 18.119 1.00 80.25 74 GLU A C 1
ATOM 577 O O . GLU A 1 74 ? -2.419 2.722 19.142 1.00 80.25 74 GLU A O 1
ATOM 582 N N . LEU A 1 75 ? -2.539 3.504 17.040 1.00 76.69 75 LEU A N 1
ATOM 583 C CA . LEU A 1 75 ? -4.002 3.498 16.961 1.00 76.69 75 LEU A CA 1
ATOM 584 C C . LEU A 1 75 ? -4.573 2.082 17.086 1.00 76.69 75 LEU A C 1
ATOM 586 O O . LEU A 1 75 ? -5.511 1.873 17.852 1.00 76.69 75 LEU A O 1
ATOM 590 N N . ARG A 1 76 ? -3.970 1.093 16.415 1.00 83.25 76 ARG A N 1
ATOM 591 C CA . ARG A 1 76 ? -4.312 -0.333 16.547 1.00 83.25 76 ARG A CA 1
ATOM 592 C C . ARG A 1 76 ? -4.277 -0.768 18.008 1.00 83.25 76 ARG A C 1
ATOM 594 O O . ARG A 1 76 ? -5.199 -1.432 18.473 1.00 83.25 76 ARG A O 1
ATOM 601 N N . SER A 1 77 ? -3.225 -0.378 18.726 1.00 80.94 77 SER A N 1
ATOM 602 C CA . SER A 1 77 ? -3.015 -0.744 20.129 1.00 80.94 77 SER A CA 1
ATOM 603 C C . SER A 1 77 ? -4.053 -0.097 21.048 1.00 80.94 77 SER A C 1
ATOM 605 O O . SER A 1 77 ? -4.587 -0.759 21.933 1.00 80.94 77 SER A O 1
ATOM 607 N N . LYS A 1 78 ? -4.413 1.167 20.795 1.00 80.44 78 LYS A N 1
ATOM 608 C CA . LYS A 1 78 ? -5.494 1.859 21.519 1.00 80.44 78 LYS A CA 1
ATOM 609 C C . LYS A 1 78 ? -6.875 1.253 21.253 1.00 80.44 78 LYS A C 1
ATOM 611 O O . LYS A 1 78 ? -7.723 1.256 22.136 1.00 80.44 78 LYS A O 1
ATOM 616 N N . LEU A 1 79 ? -7.095 0.736 20.045 1.00 79.31 79 LEU A N 1
ATOM 617 C CA . LEU A 1 79 ? -8.364 0.159 19.594 1.00 79.31 79 LEU A CA 1
ATOM 618 C C . LEU A 1 79 ? -8.438 -1.368 19.787 1.00 79.31 79 LEU A C 1
ATOM 620 O O . LEU A 1 79 ? -9.300 -2.018 19.181 1.00 79.31 79 LEU A O 1
ATOM 624 N N . ALA A 1 80 ? -7.536 -1.956 20.581 1.00 84.00 80 ALA A N 1
ATOM 625 C CA . ALA A 1 80 ? -7.394 -3.403 20.730 1.00 84.00 80 ALA A CA 1
ATOM 626 C C . ALA A 1 80 ? -8.735 -4.109 21.019 1.00 84.00 80 ALA A C 1
ATOM 628 O O . ALA A 1 80 ? -9.561 -3.645 21.801 1.00 84.00 80 ALA A O 1
ATOM 629 N N . GLY A 1 81 ? -8.967 -5.241 20.345 1.00 81.94 81 GLY A N 1
ATOM 630 C CA . GLY A 1 81 ? -10.211 -6.020 20.433 1.00 81.94 81 GLY A CA 1
ATOM 631 C C . GLY A 1 81 ? -11.326 -5.582 19.470 1.00 81.94 81 GLY A C 1
ATOM 632 O O . GLY A 1 81 ? -12.213 -6.381 19.147 1.00 81.94 81 GLY A O 1
ATOM 633 N N . SER A 1 82 ? -11.267 -4.363 18.924 1.00 85.12 82 SER A N 1
ATOM 634 C CA . SER A 1 82 ? -12.252 -3.892 17.943 1.00 85.12 82 SER A CA 1
ATOM 635 C C . SER A 1 82 ? -12.091 -4.551 16.562 1.00 85.12 82 SER A C 1
ATOM 637 O O . SER A 1 82 ? -11.065 -5.152 16.226 1.00 85.12 82 SER A O 1
ATOM 639 N N . LYS A 1 83 ? -13.131 -4.437 15.724 1.00 85.31 83 LYS A N 1
ATOM 640 C CA . LYS A 1 83 ? -13.048 -4.807 14.299 1.00 85.31 83 LYS A CA 1
ATOM 641 C C . LYS A 1 83 ? -12.121 -3.857 13.528 1.00 85.31 83 LYS A C 1
ATOM 643 O O . LYS A 1 83 ? -11.434 -4.302 12.619 1.00 85.31 83 LYS A O 1
ATOM 648 N N . VAL A 1 84 ? -12.065 -2.583 13.926 1.00 78.69 84 VAL A N 1
ATOM 649 C CA . VAL A 1 84 ? -11.196 -1.557 13.326 1.00 78.69 84 VAL A CA 1
ATOM 650 C C . VAL A 1 84 ? -9.720 -1.876 13.577 1.00 78.69 84 VAL A C 1
ATOM 652 O O . VAL A 1 84 ? -8.936 -1.869 12.637 1.00 78.69 84 VAL A O 1
ATOM 655 N N . ALA A 1 85 ? -9.336 -2.254 14.801 1.00 80.88 85 ALA A N 1
ATOM 656 C CA . ALA A 1 85 ? -7.961 -2.667 15.098 1.00 80.88 85 ALA A CA 1
ATOM 657 C C . ALA A 1 85 ? -7.525 -3.896 14.291 1.00 80.88 85 ALA A C 1
ATOM 659 O O . ALA A 1 85 ? -6.409 -3.918 13.783 1.00 80.88 85 ALA A O 1
ATOM 660 N N . ARG A 1 86 ? -8.406 -4.890 14.123 1.00 87.38 86 ARG A N 1
ATOM 661 C CA . ARG A 1 86 ? -8.131 -6.054 13.263 1.00 87.38 86 ARG A CA 1
ATOM 662 C C . ARG A 1 86 ? -7.919 -5.650 11.805 1.00 87.38 86 ARG A C 1
ATOM 664 O O . ARG A 1 86 ? -6.993 -6.133 11.171 1.00 87.38 86 ARG A O 1
ATOM 671 N N . GLN A 1 87 ? -8.739 -4.734 11.299 1.00 85.31 87 GLN A N 1
ATOM 672 C CA . GLN A 1 87 ? -8.601 -4.212 9.943 1.00 85.31 87 GLN A CA 1
ATOM 673 C C . GLN A 1 87 ? -7.283 -3.442 9.750 1.00 85.31 87 GLN A C 1
ATOM 675 O O . GLN A 1 87 ? -6.604 -3.629 8.745 1.00 85.31 87 GLN A O 1
ATOM 680 N N . ILE A 1 88 ? -6.895 -2.608 10.723 1.00 82.19 88 ILE A N 1
ATOM 681 C CA . ILE A 1 88 ? -5.603 -1.905 10.709 1.00 82.19 88 ILE A CA 1
ATOM 682 C C . ILE A 1 88 ? -4.442 -2.907 10.718 1.00 82.19 88 ILE A C 1
ATOM 684 O O . ILE A 1 88 ? -3.470 -2.711 9.996 1.00 82.19 88 ILE A O 1
ATOM 688 N N . ASP A 1 89 ? -4.541 -3.985 11.499 1.00 87.88 89 ASP A N 1
ATOM 689 C CA . ASP A 1 89 ? -3.501 -5.014 11.548 1.00 87.88 89 ASP A CA 1
ATOM 690 C C . ASP A 1 89 ? -3.295 -5.702 10.191 1.00 87.88 89 ASP A C 1
ATOM 692 O O . ASP A 1 89 ? -2.156 -5.828 9.749 1.00 87.88 89 ASP A O 1
ATOM 696 N N . LEU A 1 90 ? -4.381 -6.045 9.487 1.00 88.75 90 LEU A N 1
ATOM 697 C CA . LEU A 1 90 ? -4.320 -6.592 8.125 1.00 88.75 90 LEU A CA 1
ATOM 698 C C . LEU A 1 90 ? -3.641 -5.619 7.148 1.00 88.75 90 LEU A C 1
ATOM 700 O O . LEU A 1 90 ? -2.714 -5.989 6.434 1.00 88.75 90 LEU A O 1
ATOM 704 N N . ILE A 1 91 ? -4.043 -4.345 7.164 1.00 83.88 91 ILE A N 1
ATOM 70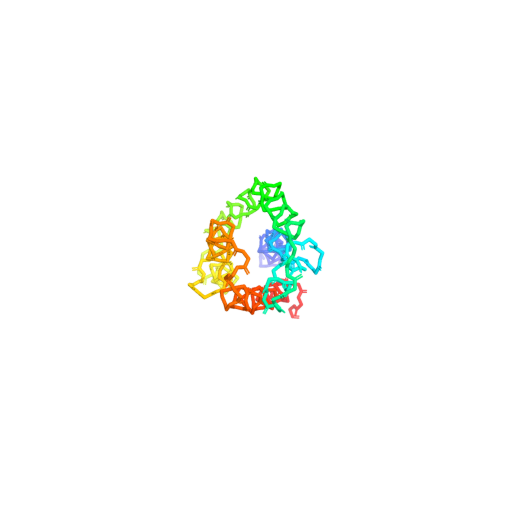5 C CA . ILE A 1 91 ? -3.456 -3.293 6.315 1.00 83.88 91 ILE A CA 1
ATOM 706 C C . ILE A 1 91 ? -1.941 -3.161 6.535 1.00 83.88 91 ILE A C 1
ATOM 708 O O . ILE A 1 91 ? -1.192 -2.901 5.590 1.00 83.88 91 ILE A O 1
ATOM 712 N N . LEU A 1 92 ? -1.475 -3.317 7.775 1.00 84.25 92 LEU A N 1
ATOM 713 C CA . LEU A 1 92 ? -0.061 -3.170 8.109 1.00 84.25 92 LEU A CA 1
ATOM 714 C C . LEU A 1 92 ? 0.748 -4.439 7.825 1.00 84.25 92 LEU A C 1
ATOM 716 O O . LEU A 1 92 ? 1.843 -4.331 7.269 1.00 84.25 92 LEU A O 1
ATOM 720 N N . ASN A 1 93 ? 0.223 -5.604 8.211 1.00 88.56 93 ASN A N 1
ATOM 721 C CA . ASN A 1 93 ? 1.018 -6.807 8.466 1.00 88.56 93 ASN A CA 1
ATOM 722 C C . ASN A 1 93 ? 0.528 -8.070 7.744 1.00 88.56 93 ASN A C 1
ATOM 724 O O . ASN A 1 93 ? 1.138 -9.119 7.933 1.00 88.56 93 ASN A O 1
ATOM 728 N N . ASP A 1 94 ? -0.549 -8.017 6.953 1.00 91.88 94 ASP A N 1
ATOM 729 C CA . ASP A 1 94 ? -0.996 -9.197 6.206 1.00 91.88 94 ASP A CA 1
ATOM 730 C C . ASP A 1 94 ? 0.126 -9.732 5.295 1.00 91.88 94 ASP A C 1
ATOM 732 O O . ASP A 1 94 ? 0.789 -8.975 4.581 1.00 91.88 94 ASP A O 1
ATOM 736 N N . PHE A 1 95 ? 0.346 -11.047 5.327 1.00 85.44 95 PHE A N 1
ATOM 737 C CA . PHE A 1 95 ? 1.450 -11.700 4.617 1.00 85.44 95 PHE A CA 1
ATOM 738 C C . PHE A 1 95 ? 1.312 -11.673 3.093 1.00 85.44 95 PHE A C 1
ATOM 740 O O . PHE A 1 95 ? 2.281 -11.953 2.392 1.00 85.44 95 PHE A O 1
ATOM 747 N N . HIS A 1 96 ? 0.128 -11.365 2.569 1.00 84.69 96 HIS A N 1
ATOM 748 C CA . HIS A 1 96 ? -0.115 -11.278 1.138 1.00 84.69 96 HIS A CA 1
ATOM 749 C C . HIS A 1 96 ? -0.134 -9.828 0.663 1.00 84.69 96 HIS A C 1
ATOM 751 O O . HIS A 1 96 ? 0.527 -9.507 -0.317 1.00 84.69 96 HIS A O 1
ATOM 757 N N . TYR A 1 97 ? -0.861 -8.940 1.343 1.00 83.94 97 TYR A N 1
ATOM 758 C CA . TYR A 1 97 ? -1.079 -7.567 0.860 1.00 83.94 97 TYR A CA 1
ATOM 759 C C . TYR A 1 97 ? -0.791 -6.473 1.890 1.00 83.94 97 TYR A C 1
ATOM 761 O O . TYR A 1 97 ? -1.049 -5.297 1.623 1.00 83.94 97 TYR A O 1
ATOM 769 N N . GLY A 1 98 ? -0.247 -6.821 3.054 1.00 85.25 98 GLY A N 1
ATOM 770 C CA . GLY A 1 98 ? 0.150 -5.849 4.062 1.00 85.25 98 GLY A CA 1
ATOM 771 C C . GLY A 1 98 ? 1.170 -4.855 3.509 1.00 85.25 98 GLY A C 1
ATOM 772 O O . GLY A 1 98 ? 2.009 -5.178 2.660 1.00 85.25 98 GLY A O 1
ATOM 773 N N . LYS A 1 99 ? 1.118 -3.611 3.994 1.00 83.38 99 LYS A N 1
ATOM 774 C CA . LYS A 1 99 ? 2.005 -2.539 3.522 1.00 83.38 99 LYS A CA 1
ATOM 775 C C . LYS A 1 99 ? 3.485 -2.898 3.684 1.00 83.38 99 LYS A C 1
ATOM 777 O O . LYS A 1 99 ? 4.275 -2.555 2.805 1.00 83.38 99 LYS A O 1
ATOM 782 N N . SER A 1 100 ? 3.854 -3.570 4.777 1.00 87.00 100 SER A N 1
ATOM 783 C CA . SER A 1 100 ? 5.223 -4.045 5.016 1.00 87.00 100 SER A CA 1
ATOM 784 C C . SER A 1 100 ? 5.675 -5.032 3.938 1.00 87.00 100 SER A C 1
ATOM 786 O O . SER A 1 100 ? 6.732 -4.835 3.338 1.00 87.00 100 SER A O 1
ATOM 788 N N . MET A 1 101 ? 4.833 -6.023 3.628 1.00 90.62 101 MET A N 1
ATOM 789 C CA . MET A 1 101 ? 5.102 -7.033 2.608 1.00 90.62 101 MET A CA 1
ATOM 790 C C . MET A 1 101 ? 5.269 -6.400 1.226 1.00 90.62 101 MET A C 1
ATOM 792 O O . MET A 1 101 ? 6.276 -6.623 0.561 1.00 90.62 101 MET A O 1
ATOM 796 N N . ILE A 1 102 ? 4.337 -5.530 0.823 1.00 90.06 102 ILE A N 1
ATOM 797 C CA . ILE A 1 102 ? 4.411 -4.835 -0.469 1.00 90.06 102 ILE A CA 1
ATOM 798 C C . ILE A 1 102 ? 5.706 -4.023 -0.588 1.00 90.06 102 ILE A C 1
ATOM 800 O O . ILE A 1 102 ? 6.331 -4.023 -1.645 1.00 90.06 102 ILE A O 1
ATOM 804 N N . ARG A 1 103 ? 6.133 -3.325 0.475 1.00 89.50 103 ARG A N 1
ATOM 805 C CA . ARG A 1 103 ? 7.395 -2.568 0.434 1.00 89.50 103 ARG A CA 1
ATOM 806 C C . ARG A 1 103 ? 8.606 -3.479 0.273 1.00 89.50 103 ARG A C 1
ATOM 808 O O . ARG A 1 103 ? 9.468 -3.151 -0.533 1.00 89.50 103 ARG A O 1
ATOM 815 N N . SER A 1 104 ? 8.641 -4.599 0.991 1.00 91.88 104 SER A N 1
ATOM 816 C CA . SER A 1 104 ? 9.711 -5.590 0.854 1.00 91.88 104 SER A CA 1
ATOM 817 C C . SER A 1 104 ? 9.772 -6.157 -0.568 1.00 91.88 104 SER A C 1
ATOM 819 O O . SER A 1 104 ? 10.849 -6.259 -1.145 1.00 91.88 104 SER A O 1
ATOM 821 N N . GLU A 1 105 ? 8.631 -6.441 -1.198 1.00 93.62 105 GLU A N 1
ATOM 822 C CA . GLU A 1 105 ? 8.628 -6.920 -2.584 1.00 93.62 105 GLU A CA 1
ATOM 823 C C . GLU A 1 105 ? 9.079 -5.860 -3.596 1.00 93.62 105 GLU A C 1
ATOM 825 O O . GLU A 1 105 ? 9.758 -6.194 -4.566 1.00 93.62 105 GLU A O 1
ATOM 830 N N . ILE A 1 106 ? 8.733 -4.586 -3.385 1.00 91.81 106 ILE A N 1
ATOM 831 C CA . ILE A 1 106 ? 9.229 -3.491 -4.233 1.00 91.81 106 ILE A CA 1
ATOM 832 C C . ILE A 1 106 ? 10.747 -3.346 -4.086 1.00 91.81 106 ILE A C 1
ATOM 834 O O . ILE A 1 106 ? 11.431 -3.134 -5.084 1.00 91.81 106 ILE A O 1
ATOM 838 N N . GLU A 1 107 ? 11.281 -3.488 -2.873 1.00 93.88 107 GLU A N 1
ATOM 839 C CA . GLU A 1 107 ? 12.724 -3.475 -2.622 1.00 93.88 107 GLU A CA 1
ATOM 840 C C . GLU A 1 107 ? 13.439 -4.602 -3.380 1.00 93.88 107 GLU A C 1
ATOM 842 O O . GLU A 1 107 ? 14.422 -4.336 -4.068 1.00 93.88 107 GLU A O 1
ATOM 847 N N . MET A 1 108 ? 12.873 -5.814 -3.389 1.00 94.50 108 MET A N 1
ATOM 848 C CA . MET A 1 108 ? 13.380 -6.925 -4.207 1.00 94.50 108 MET A CA 1
ATOM 849 C C . MET A 1 108 ? 13.383 -6.571 -5.704 1.00 94.50 108 MET A C 1
ATOM 851 O O . MET A 1 108 ? 14.387 -6.761 -6.384 1.00 94.50 108 MET A O 1
ATOM 855 N N . ILE A 1 109 ? 12.304 -5.989 -6.240 1.00 94.62 109 ILE A N 1
ATOM 856 C CA . ILE A 1 109 ? 12.271 -5.545 -7.650 1.00 94.62 109 ILE A CA 1
ATOM 857 C C . ILE A 1 109 ? 13.370 -4.505 -7.929 1.00 94.62 109 ILE A C 1
ATOM 859 O O . ILE A 1 109 ? 13.996 -4.513 -8.989 1.00 94.62 109 ILE A O 1
ATOM 863 N N . LEU A 1 110 ? 13.626 -3.599 -6.984 1.00 93.94 110 LEU A N 1
ATOM 864 C CA . LEU A 1 110 ? 14.676 -2.589 -7.105 1.00 93.94 110 LEU A CA 1
ATOM 865 C C . LEU A 1 110 ? 16.093 -3.180 -7.050 1.00 93.94 110 LEU A C 1
ATOM 867 O O . LEU A 1 110 ? 16.994 -2.599 -7.660 1.00 93.94 110 LEU A O 1
ATOM 871 N N . GLU A 1 111 ? 16.291 -4.283 -6.330 1.00 94.62 111 GLU A N 1
ATOM 872 C CA . GLU A 1 111 ? 17.569 -4.994 -6.207 1.00 94.62 111 GLU A CA 1
ATOM 873 C C . GLU A 1 111 ? 17.874 -5.855 -7.441 1.00 94.62 111 GLU A C 1
ATOM 875 O O . GLU A 1 111 ? 18.960 -5.750 -8.010 1.00 94.62 111 GLU A O 1
ATOM 880 N N . PHE A 1 112 ? 16.906 -6.656 -7.895 1.00 92.25 112 PHE A N 1
ATOM 881 C CA . PHE A 1 112 ? 17.092 -7.620 -8.990 1.00 92.25 112 PHE A CA 1
ATOM 882 C C . PHE A 1 112 ? 16.801 -7.040 -10.383 1.00 92.25 112 PHE A C 1
ATOM 884 O O . PHE A 1 112 ? 17.244 -7.587 -11.395 1.00 92.25 112 PHE A O 1
ATOM 891 N N . GLY A 1 113 ? 16.127 -5.890 -10.455 1.00 87.31 113 GLY A N 1
ATOM 892 C CA . GLY A 1 113 ? 15.940 -5.130 -11.686 1.00 87.31 113 GLY A CA 1
ATOM 893 C C . GLY A 1 113 ? 14.628 -5.419 -12.431 1.00 87.31 113 GLY A C 1
ATOM 894 O O . GLY A 1 113 ? 13.726 -6.081 -11.921 1.00 87.31 113 GLY A O 1
ATOM 895 N N . PRO A 1 114 ? 14.484 -4.897 -13.665 1.00 85.50 114 PRO A N 1
ATOM 896 C CA . PRO A 1 114 ? 13.207 -4.871 -14.386 1.00 85.50 114 PRO A CA 1
ATOM 897 C C . PRO A 1 114 ? 12.732 -6.241 -14.894 1.00 85.50 114 PRO A C 1
ATOM 899 O O . PRO A 1 114 ? 11.593 -6.349 -15.334 1.00 85.50 114 PRO A O 1
ATOM 902 N N . ASN A 1 115 ? 13.560 -7.288 -14.817 1.00 87.75 115 ASN A N 1
ATOM 903 C CA . ASN A 1 115 ? 13.185 -8.641 -15.244 1.00 87.75 115 ASN A CA 1
ATOM 904 C C . ASN A 1 115 ? 12.220 -9.334 -14.261 1.00 87.75 115 ASN A C 1
ATOM 906 O O . ASN A 1 115 ? 11.660 -10.379 -14.580 1.00 87.75 115 ASN A O 1
ATOM 910 N N . GLU A 1 116 ? 11.974 -8.742 -13.089 1.00 92.44 116 GLU A N 1
ATOM 911 C CA . GLU A 1 116 ? 11.050 -9.230 -12.057 1.00 92.44 116 GLU A CA 1
ATOM 912 C C . GLU A 1 116 ? 9.561 -9.015 -12.432 1.00 92.44 116 GLU A C 1
ATOM 914 O O . GLU A 1 116 ? 8.753 -8.555 -11.621 1.00 92.44 116 GLU A O 1
ATOM 919 N N . CYS A 1 117 ? 9.169 -9.332 -13.671 1.00 92.69 117 CYS A N 1
ATOM 920 C CA . CYS A 1 117 ? 7.829 -9.071 -14.215 1.00 92.69 117 CYS A CA 1
ATOM 921 C C . CYS A 1 117 ? 6.716 -9.749 -13.402 1.00 92.69 117 CYS A C 1
ATOM 923 O O . CYS A 1 117 ? 5.696 -9.129 -13.089 1.00 92.69 117 CYS A O 1
ATOM 925 N N . ASP A 1 118 ? 6.906 -11.020 -13.038 1.00 93.94 118 ASP A N 1
ATOM 926 C CA . ASP A 1 118 ? 5.909 -11.780 -12.281 1.00 93.94 118 ASP A CA 1
ATOM 927 C C . ASP A 1 118 ? 5.747 -11.227 -10.868 1.00 93.94 118 ASP A C 1
ATOM 929 O O . ASP A 1 118 ? 4.622 -10.988 -10.423 1.00 93.94 118 ASP A O 1
ATOM 933 N N . ARG A 1 119 ? 6.857 -10.908 -10.194 1.00 94.56 119 ARG A N 1
ATOM 934 C CA . ARG A 1 119 ? 6.835 -10.240 -8.890 1.00 94.56 119 ARG A CA 1
ATOM 935 C C . ARG A 1 119 ? 6.143 -8.884 -8.976 1.00 94.56 119 ARG A C 1
ATOM 937 O O . ARG A 1 119 ? 5.266 -8.604 -8.167 1.00 94.56 119 ARG A O 1
ATOM 944 N N . ALA A 1 120 ? 6.450 -8.068 -9.982 1.00 93.62 120 ALA A N 1
ATOM 945 C CA . ALA A 1 120 ? 5.774 -6.789 -10.188 1.00 93.62 120 ALA A CA 1
ATOM 946 C C . ALA A 1 120 ? 4.260 -6.962 -10.398 1.00 93.62 120 ALA A C 1
ATOM 948 O O . ALA A 1 120 ? 3.466 -6.184 -9.867 1.00 93.62 120 ALA A O 1
ATOM 949 N N . ARG A 1 121 ? 3.834 -8.016 -11.107 1.00 94.62 121 ARG A N 1
ATOM 950 C CA . ARG A 1 121 ? 2.412 -8.345 -11.279 1.00 94.62 121 ARG A CA 1
ATOM 951 C C . ARG A 1 121 ? 1.756 -8.743 -9.956 1.00 94.62 121 ARG A C 1
ATOM 953 O O . ARG A 1 121 ? 0.650 -8.278 -9.670 1.00 94.62 121 ARG A O 1
ATOM 960 N N . HIS A 1 122 ? 2.437 -9.547 -9.140 1.00 94.06 122 HIS A N 1
ATOM 961 C CA . HIS A 1 122 ? 1.988 -9.887 -7.788 1.00 94.06 122 HIS A CA 1
ATOM 962 C C . HIS A 1 122 ? 1.847 -8.638 -6.914 1.00 94.06 122 HIS A C 1
ATOM 964 O O . HIS A 1 122 ? 0.770 -8.403 -6.364 1.00 94.06 122 HIS A O 1
ATOM 970 N N . VAL A 1 123 ? 2.859 -7.771 -6.892 1.00 91.94 123 VAL A N 1
ATOM 971 C CA . VAL A 1 123 ? 2.837 -6.498 -6.160 1.00 91.94 123 VAL A CA 1
ATOM 972 C C . VAL A 1 123 ? 1.668 -5.614 -6.599 1.00 91.94 123 VAL A C 1
ATOM 974 O O . VAL A 1 123 ? 0.943 -5.094 -5.753 1.00 91.94 123 VAL A O 1
ATOM 977 N N . CYS A 1 124 ? 1.421 -5.470 -7.904 1.00 89.56 124 CYS A N 1
ATOM 978 C CA . CYS A 1 124 ? 0.285 -4.702 -8.419 1.00 89.56 124 CYS A CA 1
ATOM 979 C C . CYS A 1 124 ? -1.066 -5.245 -7.926 1.00 89.56 124 CYS A C 1
ATOM 981 O O . CYS A 1 124 ? -1.965 -4.467 -7.600 1.00 89.56 124 CYS A O 1
ATOM 983 N N . ASN A 1 125 ? -1.226 -6.568 -7.848 1.00 90.56 125 ASN A N 1
ATOM 984 C CA . ASN A 1 125 ? -2.443 -7.184 -7.318 1.00 90.56 125 ASN A CA 1
ATOM 985 C C . ASN A 1 125 ? -2.570 -6.975 -5.805 1.00 90.56 125 ASN A C 1
ATOM 987 O O . ASN A 1 125 ? -3.634 -6.579 -5.335 1.00 90.56 125 ASN A O 1
ATOM 991 N N . ASN A 1 126 ? -1.478 -7.141 -5.061 1.00 89.56 126 ASN A N 1
ATOM 992 C CA . ASN A 1 126 ? -1.433 -6.899 -3.620 1.00 89.56 126 ASN A CA 1
ATOM 993 C C . ASN A 1 126 ? -1.778 -5.439 -3.291 1.00 89.56 126 ASN A C 1
ATOM 995 O O . ASN A 1 126 ? -2.567 -5.178 -2.387 1.00 89.56 126 ASN A O 1
ATOM 999 N N . ILE A 1 127 ? -1.287 -4.482 -4.084 1.00 84.81 127 ILE A N 1
ATOM 1000 C CA . ILE A 1 127 ? -1.648 -3.063 -3.972 1.00 84.81 127 ILE A CA 1
ATOM 1001 C C . ILE A 1 127 ? -3.154 -2.840 -4.174 1.00 84.81 127 ILE A C 1
ATOM 1003 O O . ILE A 1 127 ? -3.763 -2.080 -3.420 1.00 84.81 127 ILE A O 1
ATOM 1007 N N . LYS A 1 128 ? -3.781 -3.493 -5.163 1.00 84.56 128 LYS A N 1
ATOM 1008 C CA . LYS A 1 128 ? -5.238 -3.393 -5.377 1.00 84.56 128 LYS A CA 1
ATOM 1009 C C . LYS A 1 128 ? -6.018 -3.936 -4.180 1.00 84.56 128 LYS A C 1
ATOM 1011 O O . LYS A 1 128 ? -6.986 -3.305 -3.751 1.00 84.56 128 LYS A O 1
ATOM 1016 N N . THR A 1 129 ? -5.583 -5.065 -3.622 1.00 87.19 129 THR A N 1
ATOM 1017 C CA . THR A 1 129 ? -6.185 -5.645 -2.416 1.00 87.19 129 THR A CA 1
ATOM 1018 C C . THR A 1 129 ? -6.031 -4.704 -1.225 1.00 87.19 129 THR A C 1
ATOM 1020 O O . THR A 1 129 ? -7.027 -4.359 -0.596 1.00 87.19 129 THR A O 1
ATOM 1023 N N . LEU A 1 130 ? -4.823 -4.186 -0.978 1.00 83.25 130 LEU A N 1
ATOM 1024 C CA . LEU A 1 130 ? -4.570 -3.213 0.084 1.00 83.25 130 LEU A CA 1
ATOM 1025 C C . LEU A 1 130 ? -5.469 -1.978 -0.057 1.00 83.25 130 LEU A C 1
ATOM 1027 O O . LEU A 1 130 ? -6.093 -1.566 0.915 1.00 83.25 130 LEU A O 1
ATOM 1031 N N . ASN A 1 131 ? -5.576 -1.405 -1.259 1.00 78.19 131 ASN A N 1
ATOM 1032 C CA . ASN A 1 131 ? -6.441 -0.250 -1.509 1.00 78.19 131 ASN A CA 1
ATOM 1033 C C . ASN A 1 131 ? -7.921 -0.569 -1.217 1.00 78.19 131 ASN A C 1
ATOM 1035 O O . ASN A 1 131 ? -8.614 0.255 -0.624 1.00 78.19 131 ASN A O 1
ATOM 1039 N N . SER A 1 132 ? -8.385 -1.778 -1.541 1.00 81.69 132 SER A N 1
ATOM 1040 C CA . SER A 1 132 ? -9.750 -2.230 -1.224 1.00 81.69 132 SER A CA 1
ATOM 1041 C C . SER A 1 132 ? -9.978 -2.369 0.288 1.00 81.69 132 SER A C 1
ATOM 1043 O O . SER A 1 132 ? -11.024 -1.980 0.811 1.00 81.69 132 SER A O 1
ATOM 1045 N N . GLU A 1 133 ? -8.986 -2.875 1.023 1.00 81.69 133 GLU A N 1
ATOM 1046 C CA . GLU A 1 133 ? -9.042 -2.986 2.485 1.00 81.69 133 GLU A CA 1
ATOM 1047 C C . GLU A 1 133 ? -8.931 -1.617 3.184 1.00 81.69 133 GLU A C 1
ATOM 1049 O O . GLU A 1 133 ? -9.531 -1.414 4.244 1.00 81.69 133 GLU A O 1
ATOM 1054 N N . LEU A 1 134 ? -8.233 -0.650 2.578 1.00 75.38 134 LEU A N 1
ATOM 1055 C CA . LEU A 1 134 ? -8.216 0.752 3.008 1.00 75.38 134 LEU A CA 1
ATOM 1056 C C . LEU A 1 134 ? -9.589 1.414 2.821 1.00 75.38 134 LEU A C 1
ATOM 1058 O O . LEU A 1 134 ? -10.074 2.084 3.734 1.00 75.38 134 LEU A O 1
ATOM 1062 N N . GLU A 1 135 ? -10.254 1.187 1.686 1.00 74.19 135 GLU A N 1
ATOM 1063 C CA . GLU A 1 135 ? -11.637 1.634 1.474 1.00 74.19 135 GLU A CA 1
ATOM 1064 C C . GLU A 1 135 ? -12.599 0.987 2.472 1.00 74.19 135 GLU A C 1
ATOM 1066 O O . GLU A 1 135 ? -13.479 1.648 3.024 1.00 74.19 135 GLU A O 1
ATOM 1071 N N . ARG A 1 136 ? -12.427 -0.307 2.753 1.00 78.25 136 ARG A N 1
ATOM 1072 C CA . ARG A 1 136 ? -13.218 -1.000 3.771 1.00 78.25 136 ARG A CA 1
ATOM 1073 C C . ARG A 1 136 ? -13.029 -0.368 5.147 1.00 78.25 136 ARG A C 1
ATOM 1075 O O . ARG A 1 136 ? -14.024 -0.130 5.828 1.00 78.25 136 ARG A O 1
ATOM 1082 N N . LEU A 1 137 ? -11.791 -0.071 5.544 1.00 76.94 137 LEU A N 1
ATOM 1083 C CA . LEU A 1 137 ? -11.508 0.638 6.792 1.00 76.94 137 LEU A CA 1
ATOM 1084 C C . LEU A 1 137 ? -12.193 2.010 6.816 1.00 76.94 137 LEU A C 1
ATOM 1086 O O . LEU A 1 137 ? -12.811 2.355 7.819 1.00 76.94 137 LEU A O 1
ATOM 1090 N N . HIS A 1 138 ? -12.138 2.761 5.713 1.00 69.88 138 HIS A N 1
ATOM 1091 C CA . HIS A 1 138 ? -12.837 4.039 5.587 1.00 69.88 138 HIS A CA 1
ATOM 1092 C C . HIS A 1 138 ? -14.345 3.883 5.832 1.00 69.88 138 HIS A C 1
ATOM 1094 O O . HIS A 1 138 ? -14.899 4.564 6.694 1.00 69.88 138 HIS A O 1
ATOM 1100 N N . ARG A 1 139 ? -15.006 2.936 5.155 1.00 73.38 139 ARG A N 1
ATOM 1101 C CA . ARG A 1 139 ? -16.444 2.672 5.347 1.00 73.38 139 ARG A CA 1
ATOM 1102 C C . ARG A 1 139 ? -16.778 2.267 6.782 1.00 73.38 139 ARG A C 1
ATOM 1104 O O . ARG A 1 139 ? -17.744 2.764 7.346 1.00 73.38 139 ARG A O 1
ATOM 1111 N N . MET A 1 140 ? -15.948 1.427 7.406 1.00 74.62 140 MET A N 1
ATOM 1112 C CA . MET A 1 140 ? -16.127 1.012 8.805 1.00 74.62 140 MET A CA 1
ATOM 1113 C C . MET A 1 140 ? -16.089 2.184 9.793 1.00 74.62 140 MET A C 1
ATOM 1115 O O . MET A 1 140 ? -16.719 2.105 10.846 1.00 74.62 140 MET A O 1
ATOM 1119 N N . VAL A 1 141 ? -15.335 3.236 9.471 1.00 70.62 141 VAL A N 1
ATOM 1120 C CA . VAL A 1 141 ? -15.180 4.425 10.313 1.00 70.62 141 VAL A CA 1
ATOM 1121 C C . VAL A 1 141 ? -16.261 5.474 10.037 1.00 70.62 141 VAL A C 1
ATOM 1123 O O . VAL A 1 141 ? -16.740 6.106 10.977 1.00 70.62 141 VAL A O 1
ATOM 1126 N N . TYR A 1 142 ? -16.638 5.681 8.772 1.00 62.12 142 TYR A N 1
ATOM 1127 C CA . TYR A 1 142 ? -17.433 6.846 8.362 1.00 62.12 142 TYR A CA 1
ATOM 1128 C C . TYR A 1 142 ? -18.860 6.547 7.903 1.00 62.12 142 TYR A C 1
ATOM 1130 O O . TYR A 1 142 ? -19.703 7.435 7.983 1.00 62.12 142 TYR A O 1
ATOM 1138 N N . GLU A 1 143 ? -19.148 5.340 7.426 1.00 60.31 143 GLU A N 1
ATOM 1139 C CA . GLU A 1 143 ? -20.401 5.021 6.725 1.00 60.31 143 GLU A CA 1
ATOM 1140 C C . GLU A 1 143 ? -21.254 4.014 7.511 1.00 60.31 143 GLU A C 1
ATOM 1142 O O . GLU A 1 143 ? -21.736 3.039 6.946 1.00 60.31 143 GLU A O 1
ATOM 1147 N N . LYS A 1 144 ? -21.406 4.229 8.827 1.00 52.69 144 LYS A N 1
ATOM 1148 C CA . LYS A 1 144 ? -22.210 3.364 9.713 1.00 52.69 144 LYS A CA 1
ATOM 1149 C C . LYS A 1 144 ? -23.585 3.006 9.148 1.00 52.69 144 LYS A C 1
ATOM 1151 O O . LYS A 1 144 ? -24.345 3.947 8.830 1.00 52.69 144 LYS A O 1
#

Secondary structure (DSSP, 8-state):
--TTHHHHHHHHHSTTHHHHHHHHHTS---TTTHHHHHHHHHTT---HHHHHHHHHHHHHTHHHHHHHHHHHHHHHHHTTTSHHHHHHHHHHH-TTT-HHHHHHHHHHHHHH-TT-HHHHHHHHHHHHHHHHHHHHHHHHHH--

Radius of gyration: 17.79 Å; chains: 1; bounding box: 46×24×56 Å

Foldseek 3Di:
DPPVVVVVVVCVVLVCLVVLLVLLVLLAPDPPFQLVLLVCLLVVNHDPVSLVSNVVVLVVCVVVNVVSLVSLVVVLVVQDPDPLSVLSCCCQPPCQQHSVNLSVLSVVCSVVDSNCNVSSVSSSVSSVVSNVSSVVSVCVNPVD

pLDDT: mean 75.97, std 18.72, range [29.31, 94.94]

Organism: NCBI:txid2840469